Protein AF-A0A0F9AM34-F1 (afdb_monomer_lite)

Organism: NCBI:txid412755

Sequence (83 aa):
MNRPTVSAWQLAKRWEAWCGGTAWSKAMREWAELGGRVIDYGGVPLSASAIPLCFVLVDSSGQEMPGSSRLKDIRAAVKEFNR

Radius of gyration: 11.88 Å; chains: 1; bounding box: 29×33×27 Å

Secondary structure (DSSP, 8-state):
--PPEEEHHHHHHHHHHHH-S-HHHHHHHHHHHTT-EEEE-SS--SSGGGHHHHEEEE-TTSPBPPTT--SHHHHHHHHHHT-

pLDDT: mean 74.46, std 15.71, range [34.75, 92.06]

Structure (mmCIF, N/CA/C/O backbone):
data_AF-A0A0F9AM34-F1
#
_entry.id   AF-A0A0F9AM34-F1
#
loop_
_atom_site.group_PDB
_atom_site.id
_atom_site.type_symbol
_atom_site.label_atom_id
_atom_site.label_alt_id
_atom_site.label_comp_id
_atom_site.label_asym_id
_atom_site.label_entity_id
_atom_site.label_seq_id
_atom_site.pdbx_PDB_ins_code
_atom_site.Cartn_x
_atom_site.Cartn_y
_atom_site.Cartn_z
_atom_site.occupancy
_atom_site.B_iso_or_equiv
_atom_site.auth_seq_id
_atom_site.auth_comp_id
_atom_site.auth_asym_id
_atom_site.auth_atom_id
_atom_site.pdbx_PDB_model_num
ATOM 1 N N . MET A 1 1 ? -1.539 18.068 13.919 1.00 44.19 1 MET A N 1
ATOM 2 C CA . MET A 1 1 ? -1.646 18.395 12.478 1.00 44.19 1 MET A CA 1
ATOM 3 C C . MET A 1 1 ? -2.349 17.233 11.803 1.00 44.19 1 MET A C 1
ATOM 5 O O . MET A 1 1 ? -1.802 16.140 11.853 1.00 44.19 1 MET A O 1
ATOM 9 N N . ASN A 1 2 ? -3.535 17.437 11.222 1.00 56.75 2 ASN A N 1
ATOM 10 C CA . ASN A 1 2 ? -4.169 16.409 10.391 1.00 56.75 2 ASN A CA 1
ATOM 11 C C . ASN A 1 2 ? -3.339 16.266 9.115 1.00 56.75 2 ASN A C 1
ATOM 13 O O . ASN A 1 2 ? -3.350 17.156 8.266 1.00 56.75 2 ASN A O 1
ATOM 17 N N . ARG A 1 3 ? -2.549 15.194 9.021 1.00 71.62 3 ARG A N 1
ATOM 18 C CA . ARG A 1 3 ? -1.777 14.903 7.813 1.00 71.62 3 ARG A CA 1
ATOM 19 C C . ARG A 1 3 ? -2.764 14.436 6.733 1.00 71.62 3 ARG A C 1
ATOM 21 O O . ARG A 1 3 ? -3.573 13.554 7.020 1.00 71.62 3 ARG A O 1
ATOM 28 N N . PRO A 1 4 ? -2.764 15.035 5.531 1.00 79.81 4 PRO A N 1
ATOM 29 C CA . PRO A 1 4 ? -3.741 14.692 4.507 1.00 79.81 4 PRO A CA 1
ATOM 30 C C . PRO A 1 4 ? -3.554 13.239 4.060 1.00 79.81 4 PRO A C 1
ATOM 32 O O . PRO A 1 4 ? -2.444 12.819 3.734 1.00 79.81 4 PRO A O 1
ATOM 35 N N . THR A 1 5 ? -4.648 12.474 4.044 1.00 88.38 5 THR A N 1
ATOM 36 C CA . THR A 1 5 ? -4.646 11.096 3.546 1.00 88.38 5 THR A CA 1
ATOM 37 C C . THR A 1 5 ? -4.980 11.065 2.061 1.00 88.38 5 THR A C 1
ATOM 39 O O . THR A 1 5 ? -5.976 11.637 1.605 1.00 88.38 5 THR A O 1
ATOM 42 N N . VAL A 1 6 ? -4.173 10.344 1.295 1.00 89.81 6 VAL A N 1
ATOM 43 C CA . VAL A 1 6 ? -4.387 10.104 -0.131 1.00 89.81 6 VAL A CA 1
ATOM 44 C C . VAL A 1 6 ? -4.956 8.706 -0.356 1.00 89.81 6 VAL A C 1
ATOM 46 O O . VAL A 1 6 ? -4.888 7.826 0.507 1.00 89.81 6 VAL A O 1
ATOM 49 N N . SER A 1 7 ? -5.544 8.501 -1.532 1.00 89.38 7 SER A N 1
ATOM 50 C CA . SER A 1 7 ? -5.968 7.171 -1.963 1.00 89.38 7 SER A CA 1
ATOM 51 C C . SER A 1 7 ? -4.745 6.269 -2.140 1.00 89.38 7 SER A C 1
ATOM 53 O O . SER A 1 7 ? -3.823 6.608 -2.889 1.00 89.38 7 SER A O 1
ATOM 55 N N . ALA A 1 8 ? -4.758 5.096 -1.502 1.00 89.38 8 ALA A N 1
ATOM 56 C CA . ALA A 1 8 ? -3.716 4.085 -1.680 1.00 89.38 8 ALA A CA 1
ATOM 57 C C . ALA A 1 8 ? -3.604 3.640 -3.151 1.00 89.38 8 ALA A C 1
ATOM 59 O O . ALA A 1 8 ? -2.511 3.378 -3.651 1.00 89.38 8 ALA A O 1
ATOM 60 N N . TRP A 1 9 ? -4.716 3.673 -3.891 1.00 91.75 9 TRP A N 1
ATOM 61 C CA . TRP A 1 9 ? -4.740 3.354 -5.315 1.00 91.75 9 TRP A CA 1
ATOM 62 C C . TRP A 1 9 ? -4.007 4.396 -6.166 1.00 91.75 9 TRP A C 1
ATOM 64 O O . TRP A 1 9 ? -3.265 4.052 -7.087 1.00 91.75 9 TRP A O 1
ATOM 74 N N . GLN A 1 10 ? -4.182 5.684 -5.852 1.00 90.75 10 GLN A N 1
ATOM 75 C CA . GLN A 1 10 ? -3.455 6.761 -6.532 1.00 90.75 10 GLN A CA 1
ATOM 76 C C . GLN A 1 10 ? -1.951 6.677 -6.248 1.00 90.75 10 GLN A C 1
ATOM 78 O O . GLN A 1 10 ? -1.149 6.850 -7.166 1.00 90.75 10 GLN A O 1
ATOM 83 N N . LEU A 1 11 ? -1.569 6.353 -5.007 1.00 89.31 11 LEU A N 1
ATOM 84 C CA . LEU A 1 11 ? -0.171 6.136 -4.638 1.00 89.31 11 LEU A CA 1
ATOM 85 C C . LEU A 1 11 ? 0.437 4.951 -5.405 1.00 89.31 11 LEU A C 1
ATOM 87 O O . LEU A 1 11 ? 1.514 5.089 -5.985 1.00 89.31 11 LEU A O 1
ATOM 91 N N . ALA A 1 12 ? -0.284 3.828 -5.487 1.00 89.81 12 ALA A N 1
ATOM 92 C CA . ALA A 1 12 ? 0.134 2.654 -6.250 1.00 89.81 12 ALA A CA 1
ATOM 93 C C . ALA A 1 12 ? 0.412 2.989 -7.722 1.00 89.81 12 ALA A C 1
ATOM 95 O O . ALA A 1 12 ? 1.478 2.656 -8.240 1.00 89.81 12 ALA A O 1
ATOM 96 N N . LYS A 1 13 ? -0.515 3.701 -8.378 1.00 92.06 13 LYS A N 1
ATOM 97 C CA . LYS A 1 13 ? -0.344 4.148 -9.767 1.00 92.06 13 LYS A CA 1
ATOM 98 C C . LYS A 1 13 ? 0.862 5.059 -9.954 1.00 92.06 13 LYS A C 1
ATOM 100 O O . LYS A 1 13 ? 1.563 4.948 -10.956 1.00 92.06 13 LYS A O 1
ATOM 105 N N . ARG A 1 14 ? 1.104 5.969 -9.006 1.00 90.62 14 ARG A N 1
ATOM 106 C CA . ARG A 1 14 ? 2.253 6.880 -9.063 1.00 90.62 14 ARG A CA 1
ATOM 107 C C . ARG A 1 14 ? 3.568 6.109 -9.002 1.00 90.62 14 ARG A C 1
ATOM 109 O O . ARG A 1 14 ? 4.465 6.380 -9.790 1.00 90.62 14 ARG A O 1
ATOM 116 N N . TRP A 1 15 ? 3.669 5.129 -8.110 1.00 87.56 15 TRP A N 1
ATOM 117 C CA . TRP A 1 15 ? 4.849 4.269 -8.030 1.00 87.56 15 TRP A CA 1
ATOM 118 C C . TRP A 1 15 ? 5.048 3.440 -9.295 1.00 87.56 15 TRP A C 1
ATOM 120 O O . TRP A 1 15 ? 6.158 3.378 -9.808 1.00 87.56 15 TRP A O 1
ATOM 130 N N . GLU A 1 16 ? 3.980 2.872 -9.851 1.00 89.38 16 GLU A N 1
ATOM 131 C CA . GLU A 1 16 ? 4.057 2.127 -11.112 1.00 89.38 16 GLU A CA 1
ATOM 132 C C . GLU A 1 16 ? 4.564 2.977 -12.271 1.00 89.38 16 GLU A C 1
ATOM 134 O O . GLU A 1 16 ? 5.351 2.494 -13.081 1.00 89.38 16 GLU A O 1
ATOM 139 N N . ALA A 1 17 ? 4.161 4.246 -12.327 1.00 88.88 17 ALA A N 1
ATOM 140 C CA . ALA A 1 17 ? 4.660 5.183 -13.324 1.00 88.88 17 ALA A CA 1
ATOM 141 C C . ALA A 1 17 ? 6.152 5.519 -13.135 1.00 88.88 17 ALA A C 1
ATOM 143 O O . ALA A 1 17 ? 6.834 5.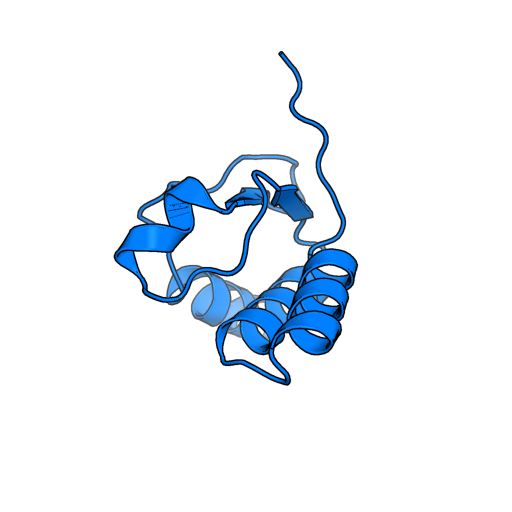802 -14.115 1.00 88.88 17 ALA A O 1
ATOM 144 N N . TRP A 1 18 ? 6.668 5.501 -11.901 1.00 86.06 18 TRP A N 1
ATOM 145 C CA . TRP A 1 18 ? 8.064 5.844 -11.602 1.00 86.06 18 TRP A CA 1
ATOM 146 C C . TRP A 1 18 ? 9.034 4.678 -11.776 1.00 86.06 18 TRP A C 1
ATOM 148 O O . TRP A 1 18 ? 10.126 4.864 -12.302 1.00 86.06 18 TRP A O 1
ATOM 158 N N . CYS A 1 19 ? 8.664 3.490 -11.301 1.00 80.88 19 CYS A N 1
ATOM 159 C CA . CYS A 1 19 ? 9.577 2.348 -11.211 1.00 80.88 19 CYS A CA 1
ATOM 160 C C . CYS A 1 19 ? 9.004 1.043 -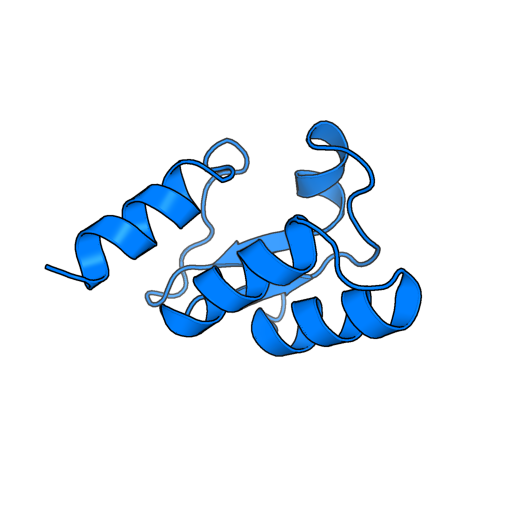11.782 1.00 80.88 19 CYS A C 1
ATOM 162 O O . CYS A 1 19 ? 9.602 -0.015 -11.596 1.00 80.88 19 CYS A O 1
ATOM 164 N N . GLY A 1 20 ? 7.861 1.093 -12.470 1.00 80.00 20 GLY A N 1
ATOM 165 C CA . GLY A 1 20 ? 7.152 -0.098 -12.934 1.00 80.00 20 GLY A CA 1
ATOM 166 C C . GLY A 1 20 ? 6.391 -0.813 -11.813 1.00 80.00 20 GLY A C 1
ATOM 167 O O . GLY A 1 20 ? 6.400 -0.401 -10.651 1.00 80.00 20 GLY A O 1
ATOM 168 N N . GLY A 1 21 ? 5.687 -1.891 -12.171 1.00 75.69 21 GLY A N 1
ATOM 169 C CA . GLY A 1 21 ? 4.937 -2.708 -11.215 1.00 75.69 21 GLY A CA 1
ATOM 170 C C . GLY A 1 21 ? 5.848 -3.308 -10.148 1.00 75.69 21 GLY A C 1
ATOM 171 O O . GLY A 1 21 ? 6.713 -4.122 -10.459 1.00 75.69 21 GLY A O 1
ATOM 172 N N . THR A 1 22 ? 5.633 -2.938 -8.885 1.00 74.50 22 THR A N 1
ATOM 173 C CA . THR A 1 22 ? 6.388 -3.473 -7.745 1.00 74.50 22 THR A CA 1
ATOM 174 C C . THR A 1 22 ? 5.474 -4.270 -6.820 1.00 74.50 22 THR A C 1
ATOM 176 O O . THR A 1 22 ? 4.251 -4.113 -6.823 1.00 74.50 22 THR A O 1
ATOM 179 N N . ALA A 1 23 ? 6.064 -5.103 -5.958 1.00 76.44 23 ALA A N 1
ATOM 180 C CA . ALA A 1 23 ? 5.313 -5.755 -4.884 1.00 76.44 23 ALA A CA 1
ATOM 181 C C . ALA A 1 23 ? 4.570 -4.731 -3.998 1.00 76.44 23 ALA A C 1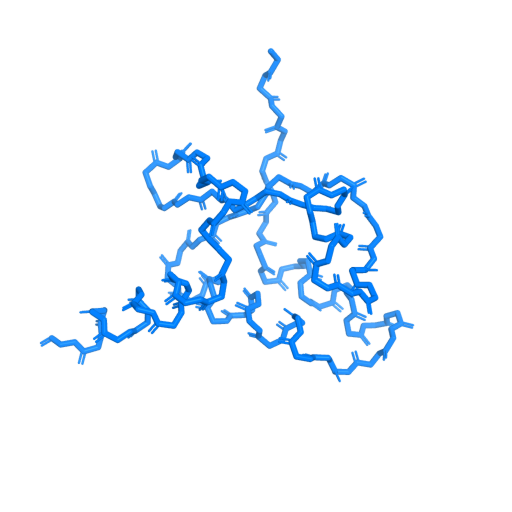
ATOM 183 O O . ALA A 1 23 ? 3.471 -5.009 -3.521 1.00 76.44 23 ALA A O 1
ATOM 184 N N . TRP A 1 24 ? 5.136 -3.530 -3.833 1.00 76.25 24 TRP A N 1
ATOM 185 C CA . TRP A 1 24 ? 4.543 -2.446 -3.052 1.00 76.25 24 TRP A CA 1
ATOM 186 C C . TRP A 1 24 ? 3.352 -1.789 -3.735 1.00 76.25 24 TRP A C 1
ATOM 188 O O . TRP A 1 24 ? 2.341 -1.554 -3.076 1.00 76.25 24 TRP A O 1
ATOM 198 N N . SER A 1 25 ? 3.428 -1.530 -5.042 1.00 82.12 25 SER A N 1
ATOM 199 C CA . SER A 1 25 ? 2.280 -0.982 -5.768 1.00 82.12 25 SER A CA 1
ATOM 200 C C . SER A 1 25 ? 1.116 -1.972 -5.790 1.00 82.12 25 SER A C 1
ATOM 202 O O . SER A 1 25 ? -0.027 -1.573 -5.577 1.00 82.12 25 SER A O 1
ATOM 204 N N . LYS A 1 26 ? 1.398 -3.276 -5.925 1.00 83.31 26 LYS A N 1
ATOM 205 C CA . LYS A 1 26 ? 0.377 -4.323 -5.793 1.00 83.31 26 LYS A CA 1
ATOM 206 C C . LYS A 1 26 ? -0.266 -4.328 -4.400 1.00 83.31 26 LYS A C 1
ATOM 208 O O . LYS A 1 26 ? -1.487 -4.271 -4.311 1.00 83.31 26 LYS A O 1
ATOM 213 N N . ALA A 1 27 ? 0.531 -4.323 -3.330 1.00 79.69 27 ALA A N 1
ATOM 214 C CA . ALA A 1 27 ? 0.013 -4.303 -1.959 1.00 79.69 27 ALA A CA 1
ATOM 215 C C . ALA A 1 27 ? -0.830 -3.049 -1.655 1.00 79.69 27 ALA A C 1
ATOM 217 O O . ALA A 1 27 ? -1.818 -3.133 -0.933 1.00 79.69 27 ALA A O 1
ATOM 218 N N . MET A 1 28 ? -0.480 -1.890 -2.225 1.00 85.56 28 MET A N 1
ATOM 219 C CA . MET A 1 28 ? -1.289 -0.673 -2.088 1.00 85.56 28 MET A CA 1
ATOM 220 C C . MET A 1 28 ? -2.622 -0.746 -2.833 1.00 85.56 28 MET A C 1
ATOM 222 O O . MET A 1 28 ? -3.602 -0.179 -2.357 1.00 85.56 28 MET A O 1
ATOM 226 N N . ARG A 1 29 ? -2.690 -1.437 -3.978 1.00 86.31 29 ARG A N 1
ATOM 227 C CA . ARG A 1 29 ? -3.968 -1.690 -4.663 1.00 86.31 29 ARG A CA 1
ATOM 228 C C . ARG A 1 29 ? -4.869 -2.588 -3.820 1.00 86.31 29 ARG A C 1
ATOM 230 O O . ARG A 1 29 ? -6.018 -2.225 -3.613 1.00 86.31 29 ARG A O 1
ATOM 237 N N . GLU A 1 30 ? -4.325 -3.683 -3.287 1.00 83.62 30 GLU A N 1
ATOM 238 C CA . GLU A 1 30 ? -5.052 -4.592 -2.384 1.00 83.62 30 GLU A CA 1
ATOM 239 C C . GLU A 1 30 ? -5.563 -3.844 -1.140 1.00 83.62 30 GLU A C 1
ATOM 241 O O . GLU A 1 30 ? -6.712 -3.993 -0.745 1.00 83.62 30 GLU A O 1
ATOM 246 N N . TRP A 1 31 ? -4.746 -2.961 -0.555 1.00 83.81 31 TRP A N 1
ATOM 247 C CA . TRP A 1 31 ? -5.183 -2.100 0.547 1.00 83.81 31 TRP A CA 1
ATOM 248 C C . TRP A 1 31 ? -6.292 -1.121 0.139 1.00 83.81 31 TRP A C 1
ATOM 250 O O . TRP A 1 31 ? -7.250 -0.913 0.882 1.00 83.81 31 TRP A O 1
ATOM 260 N N . ALA A 1 32 ? -6.188 -0.532 -1.053 1.00 85.62 32 ALA A N 1
ATOM 261 C CA . ALA A 1 32 ? -7.201 0.382 -1.564 1.00 85.62 32 ALA A CA 1
ATOM 262 C C . ALA A 1 32 ? -8.555 -0.303 -1.802 1.00 85.62 32 ALA A C 1
ATOM 264 O O . ALA A 1 32 ? -9.589 0.323 -1.583 1.00 85.62 32 ALA A O 1
ATOM 265 N N . GLU A 1 33 ? -8.558 -1.570 -2.230 1.00 84.19 33 GLU A N 1
ATOM 266 C CA . GLU A 1 33 ? -9.779 -2.373 -2.408 1.00 84.19 33 GLU A CA 1
ATOM 267 C C . GLU A 1 33 ? -10.549 -2.560 -1.092 1.00 84.19 33 GLU A C 1
ATOM 269 O O . GLU A 1 33 ? -11.773 -2.650 -1.106 1.00 84.19 33 GLU A O 1
ATOM 274 N N . LEU A 1 34 ? -9.856 -2.510 0.048 1.00 78.81 34 LEU A N 1
ATOM 275 C CA . LEU A 1 34 ? -10.456 -2.547 1.386 1.00 78.81 34 LEU A CA 1
ATOM 276 C C . LEU A 1 34 ? -10.957 -1.173 1.873 1.00 78.81 34 LEU A C 1
ATOM 278 O O . LEU A 1 34 ? -11.320 -1.016 3.038 1.00 78.81 34 LEU A O 1
ATOM 282 N N . GLY A 1 35 ? -10.933 -0.145 1.019 1.00 80.62 35 GLY A N 1
ATOM 283 C CA . GLY A 1 35 ? -11.215 1.240 1.410 1.00 80.62 35 GLY A CA 1
ATOM 284 C C . GLY A 1 35 ? -10.067 1.908 2.175 1.00 80.62 35 GLY A C 1
ATOM 285 O O . GLY A 1 35 ? -10.233 3.009 2.704 1.00 80.62 35 GLY A O 1
ATOM 286 N N . GLY A 1 36 ? -8.901 1.262 2.219 1.00 83.31 36 GLY A N 1
ATOM 287 C CA . GLY A 1 36 ? -7.715 1.751 2.894 1.00 83.31 36 GLY A CA 1
ATOM 288 C C . GLY A 1 36 ? -7.139 3.014 2.252 1.00 83.31 36 GLY A C 1
ATOM 289 O O . GLY A 1 36 ? -7.055 3.164 1.028 1.00 83.31 36 GLY A O 1
ATOM 290 N N . ARG A 1 37 ? -6.701 3.943 3.099 1.00 89.62 37 ARG A N 1
ATOM 291 C CA . ARG A 1 37 ? -6.026 5.186 2.712 1.00 89.62 37 ARG A CA 1
ATOM 292 C C . ARG A 1 37 ? -4.587 5.172 3.206 1.00 89.62 37 ARG A C 1
ATOM 294 O O . ARG A 1 37 ? -4.162 4.254 3.906 1.00 89.62 37 ARG A O 1
ATOM 301 N N . VAL A 1 38 ? -3.816 6.177 2.816 1.00 88.19 38 VAL A N 1
ATOM 302 C CA . VAL A 1 38 ? -2.431 6.331 3.268 1.00 88.19 38 VAL A CA 1
ATOM 303 C C . VAL A 1 38 ? -2.110 7.785 3.554 1.00 88.19 38 VAL A C 1
ATOM 305 O O . VAL A 1 38 ? -2.588 8.682 2.864 1.00 88.19 38 VAL A O 1
ATOM 308 N N . ILE A 1 39 ? -1.268 8.021 4.549 1.00 89.88 39 ILE A N 1
ATOM 309 C CA . ILE A 1 39 ? -0.545 9.280 4.685 1.00 89.88 39 ILE A CA 1
ATOM 310 C C . ILE A 1 39 ? 0.749 9.113 3.898 1.00 89.88 39 ILE A C 1
ATOM 312 O O . ILE A 1 39 ? 1.581 8.279 4.245 1.00 89.88 39 ILE A O 1
ATOM 316 N N . ASP A 1 40 ? 0.896 9.878 2.825 1.00 88.69 40 ASP A N 1
ATOM 317 C CA . ASP A 1 40 ? 2.044 9.817 1.923 1.00 88.69 40 ASP A CA 1
ATOM 318 C C . ASP A 1 40 ? 3.133 10.800 2.375 1.00 88.69 40 ASP A C 1
ATOM 320 O O . ASP A 1 40 ? 2.888 12.002 2.475 1.00 88.69 40 ASP A O 1
ATOM 324 N N . TYR A 1 41 ? 4.333 10.288 2.651 1.00 85.56 41 TYR A N 1
ATOM 325 C CA . TYR A 1 41 ? 5.532 11.083 2.950 1.00 85.56 41 TYR A CA 1
ATOM 326 C C . TYR A 1 41 ? 6.455 11.230 1.736 1.00 85.56 41 TYR A C 1
ATOM 328 O O . TYR A 1 41 ? 7.442 11.962 1.797 1.00 85.56 41 TYR A O 1
ATOM 336 N N . GLY A 1 42 ? 6.109 10.592 0.615 1.00 82.19 42 GLY A N 1
ATOM 337 C CA . GLY A 1 42 ? 6.863 10.642 -0.627 1.00 82.19 42 GLY A CA 1
ATOM 338 C C . GLY A 1 42 ? 7.886 9.514 -0.781 1.00 82.19 42 GLY A C 1
ATOM 339 O O . GLY A 1 42 ? 8.300 8.845 0.165 1.00 82.19 42 GLY A O 1
ATOM 340 N N . GLY A 1 43 ? 8.306 9.308 -2.031 1.00 82.62 43 GLY A N 1
ATOM 341 C CA . GLY A 1 43 ? 9.233 8.243 -2.421 1.00 82.62 43 GLY A CA 1
ATOM 342 C C . GLY A 1 43 ? 8.562 6.889 -2.674 1.00 82.62 43 GLY A C 1
ATOM 343 O O . GLY A 1 43 ? 7.350 6.733 -2.521 1.00 82.62 43 GLY A O 1
ATOM 344 N N . VAL A 1 44 ? 9.368 5.917 -3.110 1.00 77.75 44 VAL A N 1
ATOM 345 C CA . VAL A 1 44 ? 9.000 4.496 -3.228 1.00 77.75 44 VAL A CA 1
ATOM 346 C C . VAL A 1 44 ? 9.886 3.721 -2.257 1.00 77.75 44 VAL A C 1
ATOM 348 O O . VAL A 1 44 ? 11.109 3.875 -2.323 1.00 77.75 44 VAL A O 1
ATOM 351 N N . PRO A 1 45 ? 9.337 2.884 -1.365 1.00 74.75 45 PRO A N 1
ATOM 352 C CA . PRO A 1 45 ? 10.167 2.087 -0.473 1.00 74.75 45 PRO A CA 1
ATOM 353 C C . PRO A 1 45 ? 10.961 1.046 -1.276 1.00 74.75 45 PRO A C 1
ATOM 355 O O . PRO A 1 45 ? 10.409 0.079 -1.797 1.00 74.75 45 PRO A O 1
ATOM 358 N N . LEU A 1 46 ? 12.282 1.217 -1.346 1.00 71.62 46 LEU A N 1
ATOM 359 C CA . LEU A 1 46 ? 13.186 0.242 -1.976 1.00 71.62 46 LEU A CA 1
ATOM 360 C C . LEU A 1 46 ? 13.478 -0.967 -1.069 1.00 71.62 46 LEU A C 1
ATOM 362 O O . LEU A 1 46 ? 14.021 -1.973 -1.516 1.00 71.62 46 LEU A O 1
ATOM 366 N N . SER A 1 47 ? 13.109 -0.885 0.210 1.00 70.31 47 SER A N 1
ATOM 367 C CA . SER A 1 47 ? 13.275 -1.945 1.203 1.00 70.31 47 SER A CA 1
ATOM 368 C C . SER A 1 47 ? 12.159 -1.894 2.247 1.00 70.31 47 SER A C 1
ATOM 370 O O . SER A 1 47 ? 11.480 -0.879 2.415 1.00 70.31 47 SER A O 1
ATOM 372 N N . ALA A 1 48 ? 11.999 -2.978 3.012 1.00 66.12 48 ALA A N 1
ATOM 373 C CA . ALA A 1 48 ? 11.022 -3.010 4.096 1.00 66.12 48 ALA A CA 1
ATOM 374 C C . ALA A 1 48 ? 11.333 -2.002 5.217 1.00 66.12 48 ALA A C 1
ATOM 376 O O . ALA A 1 48 ? 10.418 -1.492 5.860 1.00 66.12 48 ALA A O 1
ATOM 377 N N . SER A 1 49 ? 12.613 -1.699 5.457 1.00 69.19 49 SER A N 1
ATOM 378 C CA . SER A 1 49 ? 13.037 -0.708 6.451 1.00 69.19 49 SER A CA 1
ATOM 379 C C . SER A 1 49 ? 12.731 0.732 6.032 1.00 69.19 49 SER A C 1
ATOM 381 O O . SE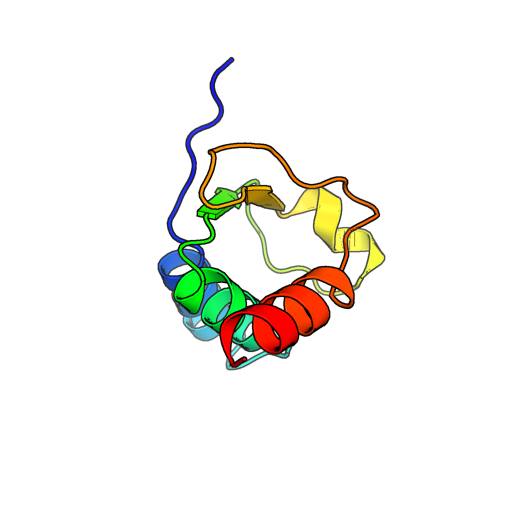R A 1 49 ? 12.544 1.567 6.910 1.00 69.19 49 SER A O 1
ATOM 383 N N . ALA A 1 50 ? 12.615 1.012 4.729 1.00 71.06 50 ALA A N 1
ATOM 384 C CA . ALA A 1 50 ? 12.293 2.338 4.203 1.00 71.06 50 ALA A CA 1
ATOM 385 C C . ALA A 1 50 ? 10.793 2.685 4.263 1.00 71.06 50 ALA A C 1
ATOM 387 O O . ALA A 1 50 ? 10.436 3.852 4.161 1.00 71.06 50 ALA A O 1
ATOM 388 N N . ILE A 1 51 ? 9.906 1.703 4.466 1.00 73.25 51 ILE A N 1
ATOM 389 C CA . ILE A 1 51 ? 8.444 1.906 4.464 1.00 73.25 51 ILE A CA 1
ATOM 390 C C . ILE A 1 51 ? 7.974 3.028 5.402 1.00 73.25 51 ILE A C 1
ATOM 392 O O . ILE A 1 51 ? 7.249 3.896 4.920 1.00 73.25 51 ILE A O 1
ATOM 396 N N . PRO A 1 52 ? 8.378 3.079 6.693 1.00 74.44 52 PRO A N 1
ATOM 397 C CA . PRO A 1 52 ? 7.881 4.113 7.608 1.00 74.44 52 PRO A CA 1
ATOM 398 C C . PRO A 1 52 ? 8.301 5.525 7.208 1.00 74.44 52 PRO A C 1
ATOM 400 O O . PRO A 1 52 ? 7.735 6.495 7.701 1.00 74.44 52 PRO A O 1
ATOM 403 N N . LEU A 1 53 ? 9.319 5.637 6.352 1.00 79.69 53 LEU A N 1
ATOM 404 C CA . LEU A 1 53 ? 9.805 6.906 5.829 1.00 79.69 53 LEU A CA 1
ATOM 405 C C . LEU A 1 53 ? 9.005 7.358 4.602 1.00 79.69 53 LEU A C 1
ATOM 407 O O . LEU A 1 53 ? 9.049 8.535 4.269 1.00 79.69 53 LEU A O 1
ATOM 411 N N . CYS A 1 54 ? 8.284 6.447 3.939 1.00 82.12 54 CYS A N 1
ATOM 412 C CA . CYS A 1 54 ? 7.564 6.727 2.699 1.00 82.12 54 CYS A CA 1
ATOM 413 C C . CYS A 1 54 ? 6.058 6.909 2.900 1.00 82.12 54 CYS A C 1
ATOM 415 O O . CYS A 1 54 ? 5.458 7.732 2.215 1.00 82.12 54 CYS A O 1
ATOM 417 N N . PHE A 1 55 ? 5.424 6.143 3.793 1.00 84.62 55 PHE A N 1
ATOM 418 C CA . PHE A 1 55 ? 3.986 6.267 4.047 1.00 84.62 55 PHE A CA 1
ATOM 419 C C . PHE A 1 55 ? 3.550 5.609 5.364 1.00 84.62 55 PHE A C 1
ATOM 421 O O . PHE A 1 55 ? 4.251 4.769 5.929 1.00 84.62 55 PHE A O 1
ATOM 428 N N . VAL A 1 56 ? 2.337 5.950 5.803 1.00 85.94 56 VAL A N 1
ATOM 429 C CA . VAL A 1 56 ? 1.590 5.274 6.878 1.00 85.94 56 VAL A CA 1
ATOM 430 C C . VAL A 1 56 ? 0.246 4.811 6.328 1.00 85.94 56 VAL A C 1
ATOM 432 O O . VAL A 1 56 ? -0.405 5.549 5.590 1.00 85.94 56 VAL A O 1
ATOM 435 N N . LEU A 1 57 ? -0.170 3.589 6.660 1.00 85.31 57 LEU A N 1
ATOM 436 C CA . LEU A 1 57 ? -1.490 3.074 6.294 1.00 85.31 57 LEU A CA 1
ATOM 437 C C . LEU A 1 57 ? -2.555 3.664 7.215 1.00 85.31 57 LEU A C 1
ATOM 439 O O . LEU A 1 57 ? -2.337 3.786 8.416 1.00 85.31 57 LEU A O 1
ATOM 443 N N . VAL A 1 58 ? -3.709 3.992 6.653 1.00 86.69 58 VAL A N 1
ATOM 444 C CA . VAL A 1 58 ? -4.880 4.472 7.383 1.00 86.69 58 VAL A CA 1
ATOM 445 C C . VAL A 1 58 ? -6.054 3.580 7.030 1.00 86.69 58 VAL A C 1
ATOM 447 O O . VAL A 1 58 ? -6.364 3.419 5.847 1.00 86.69 58 VAL A O 1
ATOM 450 N N . ASP A 1 59 ? -6.664 2.961 8.034 1.00 81.75 59 ASP A N 1
ATOM 451 C CA . ASP A 1 59 ? -7.795 2.060 7.825 1.00 81.75 59 ASP A CA 1
ATOM 452 C C . ASP A 1 59 ? -9.077 2.812 7.419 1.00 81.75 59 ASP A C 1
ATOM 454 O O . ASP A 1 59 ? -9.118 4.043 7.322 1.00 81.75 59 ASP A O 1
ATOM 458 N N . SER A 1 60 ? -10.146 2.061 7.161 1.00 77.38 60 SER A N 1
ATOM 459 C CA . SER A 1 60 ? -11.444 2.618 6.768 1.00 77.38 60 SER A CA 1
ATOM 460 C C . SER A 1 60 ? -12.123 3.439 7.874 1.00 77.38 60 SER A C 1
ATOM 462 O O . SER A 1 60 ? -12.993 4.255 7.571 1.00 77.38 60 SER A O 1
ATOM 464 N N . SER A 1 61 ? -11.711 3.274 9.135 1.00 81.44 61 SER A N 1
ATOM 465 C CA . SER A 1 61 ? -12.161 4.081 10.275 1.00 81.44 61 SER A CA 1
ATOM 466 C C . SER A 1 61 ? -11.377 5.391 10.433 1.00 81.44 61 SER A C 1
ATOM 468 O O . SER A 1 61 ? -11.731 6.231 11.260 1.00 81.44 61 SER A O 1
ATOM 470 N N . GLY A 1 62 ? -10.334 5.596 9.620 1.00 79.75 62 GLY A N 1
ATOM 471 C CA . GLY A 1 62 ? -9.470 6.769 9.678 1.00 79.75 62 GLY A CA 1
ATOM 472 C C . GLY A 1 62 ? -8.337 6.655 10.700 1.00 79.75 62 GLY A C 1
ATOM 473 O O . GLY A 1 62 ? -7.687 7.663 10.976 1.00 79.75 62 GLY A O 1
ATOM 474 N N . GLN A 1 63 ? -8.082 5.465 11.251 1.00 84.12 63 GLN A N 1
ATOM 475 C CA . GLN A 1 63 ? -6.997 5.246 12.208 1.00 84.12 63 GLN A CA 1
ATOM 476 C C . GLN A 1 63 ? -5.686 4.891 11.507 1.00 84.12 63 GLN A C 1
ATOM 478 O O . GLN A 1 63 ? -5.654 4.104 10.560 1.00 84.12 63 GLN A O 1
ATOM 483 N N . GLU A 1 64 ? -4.585 5.473 11.991 1.00 86.06 64 GLU A N 1
ATOM 484 C CA . GLU A 1 64 ? -3.237 5.120 11.549 1.00 86.06 64 GLU A CA 1
ATOM 485 C C . GLU A 1 64 ? -2.886 3.708 12.018 1.00 86.06 64 GLU A C 1
ATOM 487 O O . GLU A 1 64 ? -2.933 3.394 13.209 1.00 86.06 64 GLU A O 1
ATOM 492 N N . MET A 1 65 ? -2.485 2.857 11.081 1.00 77.50 65 MET A N 1
ATOM 493 C CA . MET A 1 65 ? -1.993 1.533 11.416 1.00 77.50 65 MET A CA 1
ATOM 494 C C . MET A 1 65 ? -0.541 1.614 11.913 1.00 77.50 65 MET A C 1
ATOM 496 O O . MET A 1 65 ? 0.273 2.334 11.322 1.00 77.50 65 MET A O 1
ATOM 500 N N . PRO A 1 66 ? -0.175 0.853 12.961 1.00 67.75 66 PRO A N 1
ATOM 501 C CA . PRO A 1 66 ? 1.180 0.837 13.501 1.00 67.75 66 PRO A CA 1
ATOM 502 C C . PRO A 1 66 ? 2.244 0.549 12.434 1.00 67.75 66 PRO A C 1
ATOM 504 O O . PRO A 1 66 ? 2.065 -0.289 11.557 1.00 67.75 66 PRO A O 1
ATOM 507 N N . GLY A 1 67 ? 3.427 1.160 12.547 1.00 58.78 67 GLY A N 1
ATOM 508 C CA . GLY A 1 67 ? 4.537 0.917 11.610 1.00 58.78 67 GLY A CA 1
ATOM 509 C C . GLY A 1 67 ? 5.071 -0.529 11.595 1.00 58.78 67 GLY A C 1
ATOM 510 O O . GLY A 1 67 ? 5.823 -0.888 10.683 1.00 58.78 67 GLY A O 1
ATOM 511 N N . SER A 1 68 ? 4.700 -1.346 12.590 1.00 49.62 68 SER A N 1
ATOM 512 C CA . SER A 1 68 ? 4.928 -2.797 12.686 1.00 49.62 68 SER A CA 1
ATOM 513 C C . SER A 1 68 ? 3.833 -3.637 12.012 1.00 49.62 68 SER A C 1
ATOM 515 O O . SER A 1 68 ? 4.084 -4.804 11.710 1.00 49.62 68 SER A O 1
ATOM 517 N N . SER A 1 69 ? 2.677 -3.043 11.696 1.00 52.41 69 SER A N 1
ATOM 518 C CA . SER A 1 69 ? 1.548 -3.638 10.965 1.00 52.41 69 SER A CA 1
ATOM 519 C C . SER A 1 69 ? 1.816 -3.711 9.461 1.00 52.41 69 SER A C 1
ATOM 521 O O . SER A 1 69 ? 1.076 -3.216 8.612 1.00 52.41 69 SER A O 1
ATOM 523 N N . ARG A 1 70 ? 2.971 -4.283 9.109 1.00 60.06 70 ARG A N 1
ATOM 524 C CA . ARG A 1 70 ? 3.472 -4.383 7.735 1.00 60.06 70 ARG A CA 1
ATOM 525 C C . ARG A 1 70 ? 3.018 -5.682 7.099 1.00 60.06 70 ARG A C 1
ATOM 527 O O . ARG A 1 70 ? 3.301 -6.735 7.659 1.00 60.06 70 ARG A O 1
ATOM 534 N N . LEU A 1 71 ? 2.468 -5.598 5.879 1.00 52.56 71 LEU A N 1
ATOM 535 C CA . LEU A 1 71 ? 2.213 -6.666 4.882 1.00 52.56 71 LEU A CA 1
ATOM 536 C C . LEU A 1 71 ? 1.373 -7.872 5.332 1.00 52.56 71 LEU A C 1
ATOM 538 O O . LEU A 1 71 ? 0.459 -8.268 4.617 1.00 52.56 71 LEU A O 1
ATOM 542 N N . LYS A 1 72 ? 1.683 -8.466 6.484 1.00 55.28 72 LYS A N 1
ATOM 543 C CA . LYS A 1 72 ? 0.922 -9.524 7.139 1.00 55.28 72 LYS A CA 1
ATOM 544 C C . LYS A 1 72 ? -0.486 -9.043 7.478 1.00 55.28 72 LYS A C 1
ATOM 546 O O . LYS A 1 72 ? -1.414 -9.790 7.212 1.00 55.28 72 LYS A O 1
ATOM 551 N N . ASP A 1 73 ? -0.633 -7.796 7.932 1.00 52.66 73 ASP A N 1
ATOM 552 C CA . ASP A 1 73 ? -1.939 -7.199 8.240 1.00 52.66 73 ASP A CA 1
ATOM 553 C C . ASP A 1 73 ? -2.710 -6.799 6.975 1.00 52.66 73 ASP A C 1
ATOM 555 O O . ASP A 1 73 ? -3.907 -7.037 6.914 1.00 52.66 73 ASP A O 1
ATOM 559 N N . ILE A 1 74 ? -2.038 -6.338 5.908 1.00 52.75 74 ILE A N 1
ATOM 560 C CA . ILE A 1 74 ? -2.683 -6.151 4.589 1.00 52.75 74 ILE A CA 1
ATOM 561 C C . ILE A 1 74 ? -3.204 -7.503 4.071 1.00 52.75 74 ILE A C 1
ATOM 563 O O . ILE A 1 74 ? -4.369 -7.627 3.708 1.00 52.75 74 ILE A O 1
ATOM 567 N N . ARG A 1 75 ? -2.369 -8.553 4.093 1.00 51.50 75 ARG A N 1
ATOM 568 C CA . ARG A 1 75 ? -2.771 -9.909 3.679 1.00 51.50 75 ARG A CA 1
ATOM 569 C C . ARG A 1 75 ? -3.844 -10.520 4.586 1.00 51.50 75 ARG A C 1
ATOM 571 O O . ARG A 1 75 ? -4.673 -11.278 4.091 1.00 51.50 75 ARG A O 1
ATOM 578 N N . ALA A 1 76 ? -3.818 -10.241 5.889 1.00 51.50 76 ALA A N 1
ATOM 579 C CA . ALA A 1 76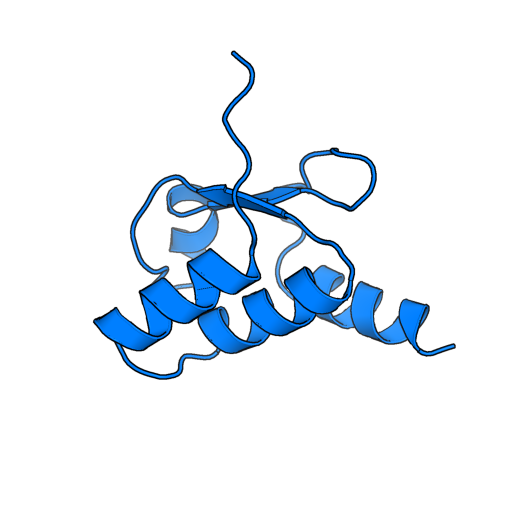 ? -4.824 -10.709 6.840 1.00 51.50 76 ALA A CA 1
ATOM 580 C C . ALA A 1 76 ? -6.163 -9.989 6.629 1.00 51.50 76 ALA A C 1
ATOM 582 O O . ALA A 1 76 ? -7.180 -10.664 6.512 1.00 51.50 76 ALA A O 1
ATOM 583 N N . ALA A 1 77 ? -6.151 -8.665 6.452 1.00 45.66 77 ALA A N 1
ATOM 584 C CA . ALA A 1 77 ? -7.343 -7.868 6.169 1.00 45.66 77 ALA A CA 1
ATOM 585 C C . ALA A 1 77 ? -8.017 -8.283 4.846 1.00 45.66 77 ALA A C 1
ATOM 587 O O . ALA A 1 77 ? -9.234 -8.446 4.802 1.00 45.66 77 ALA A O 1
ATOM 588 N N . VAL A 1 78 ? -7.240 -8.577 3.792 1.00 44.78 78 VAL A N 1
ATOM 589 C CA . VAL A 1 78 ? -7.765 -9.146 2.530 1.00 44.78 78 VAL A CA 1
ATOM 590 C C . VAL A 1 78 ? -8.409 -10.523 2.748 1.00 44.78 78 VAL A C 1
ATOM 592 O O . VAL A 1 78 ? -9.393 -10.864 2.092 1.00 44.78 78 VAL A O 1
ATOM 595 N N . LYS A 1 79 ? -7.870 -11.336 3.663 1.00 39.88 79 LYS A N 1
ATOM 596 C CA . LYS A 1 79 ? -8.385 -12.681 3.951 1.00 39.88 79 LYS A CA 1
ATOM 597 C C . LYS A 1 79 ? -9.663 -12.659 4.798 1.00 39.88 79 LYS A C 1
ATOM 599 O O . LYS A 1 79 ? -10.501 -13.534 4.611 1.00 39.88 79 LYS A O 1
ATOM 604 N N . GLU A 1 80 ? -9.814 -11.693 5.702 1.00 40.16 80 GLU A N 1
ATOM 605 C CA . GLU A 1 80 ? -11.040 -11.501 6.491 1.00 40.16 80 GLU A CA 1
ATOM 606 C C . GLU A 1 80 ? -12.183 -10.876 5.684 1.00 40.16 80 GLU A C 1
ATOM 608 O O . GLU A 1 80 ? -13.324 -11.273 5.875 1.00 40.16 80 GLU A O 1
ATOM 613 N N . PHE A 1 81 ? -11.897 -9.963 4.750 1.00 34.75 81 PHE A N 1
ATOM 614 C CA . PHE A 1 81 ? 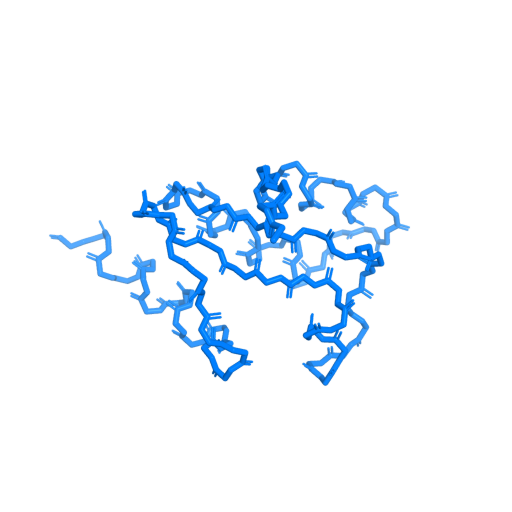-12.929 -9.311 3.930 1.00 34.75 81 PHE A CA 1
ATOM 615 C C . PHE A 1 81 ? -13.590 -10.245 2.895 1.00 34.75 81 PHE A C 1
ATOM 617 O O . PHE A 1 81 ? -14.713 -10.007 2.469 1.00 34.75 81 PHE A O 1
ATOM 624 N N . ASN A 1 82 ? -12.906 -11.319 2.487 1.00 36.97 82 ASN A N 1
ATOM 625 C CA . ASN A 1 82 ? -13.403 -12.309 1.519 1.00 36.97 82 ASN A CA 1
ATOM 626 C C . ASN A 1 82 ? -14.159 -13.490 2.169 1.00 36.97 82 ASN A C 1
ATOM 628 O O . ASN A 1 82 ? -14.226 -14.573 1.581 1.00 36.97 82 ASN A O 1
ATOM 632 N N . ARG A 1 83 ? -14.673 -13.324 3.390 1.00 39.28 83 ARG A N 1
ATOM 633 C CA . ARG A 1 83 ? -15.351 -14.371 4.163 1.00 39.28 83 ARG A CA 1
ATOM 634 C C . ARG A 1 83 ? -16.783 -13.973 4.489 1.00 39.28 83 ARG A C 1
ATOM 636 O O . ARG A 1 83 ? -17.625 -14.896 4.494 1.00 39.28 83 ARG A O 1
#

Foldseek 3Di:
DPQDWDQLQVVLVVVCVVPNHDPSSVLSVLCNVQVKIKRAQDDDPPDLVCVVNGIFIAHNVRDTDDSVCPDVVSVVSSVVVVD